Protein AF-L1M3N8-F1 (afdb_monomer_lite)

Organism: NCBI:txid1005395

Structure (mmCIF, N/CA/C/O backbone):
data_AF-L1M3N8-F1
#
_entry.id   AF-L1M3N8-F1
#
loop_
_atom_site.group_PDB
_atom_site.id
_atom_site.type_symbol
_atom_site.label_atom_id
_atom_site.label_alt_id
_atom_site.label_comp_id
_atom_site.label_asym_id
_atom_site.label_entity_id
_atom_site.label_seq_id
_atom_site.pdbx_PDB_ins_code
_atom_site.Cartn_x
_atom_site.Cartn_y
_atom_site.Cartn_z
_atom_site.occupancy
_atom_site.B_iso_or_equiv
_atom_site.auth_seq_id
_atom_site.auth_comp_id
_atom_site.auth_asym_id
_atom_site.auth_atom_id
_atom_site.pdbx_PDB_model_num
ATOM 1 N N . MET A 1 1 ? -3.160 20.076 7.055 1.00 71.62 1 MET A N 1
ATOM 2 C CA . MET A 1 1 ? -1.792 20.284 6.531 1.00 71.62 1 MET A CA 1
ATOM 3 C C . MET A 1 1 ? -1.460 19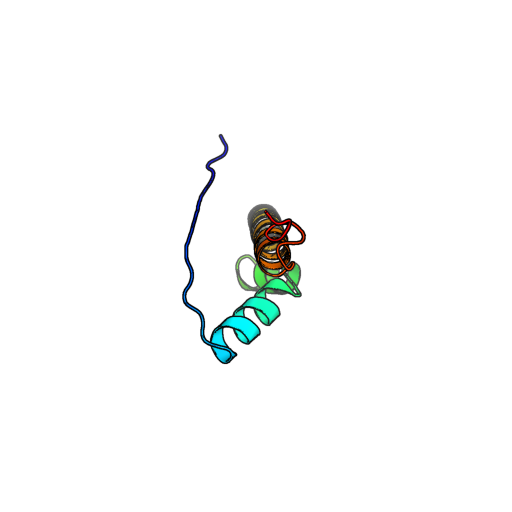.111 5.632 1.00 71.62 1 MET A C 1
ATOM 5 O O . MET A 1 1 ? -1.662 17.988 6.072 1.00 71.62 1 MET A O 1
ATOM 9 N N . THR A 1 2 ? -0.963 19.360 4.423 1.00 82.38 2 THR A N 1
ATOM 10 C CA . THR A 1 2 ? -0.575 18.310 3.467 1.00 82.38 2 THR A CA 1
ATOM 11 C C . THR A 1 2 ? 0.932 18.373 3.257 1.00 82.38 2 THR A C 1
ATOM 13 O O . THR A 1 2 ? 1.483 19.465 3.118 1.00 82.38 2 THR A O 1
ATOM 16 N N . LYS A 1 3 ? 1.603 17.220 3.263 1.00 87.88 3 LYS A N 1
ATOM 17 C CA . LYS A 1 3 ? 3.032 17.103 2.952 1.00 87.88 3 LYS A CA 1
ATOM 18 C C . LYS A 1 3 ? 3.170 16.349 1.639 1.00 87.88 3 LYS A C 1
ATOM 20 O O . LYS A 1 3 ? 2.591 15.280 1.501 1.00 87.88 3 LYS A O 1
ATOM 25 N N . ARG A 1 4 ? 3.936 16.898 0.698 1.00 88.19 4 ARG A N 1
ATOM 26 C CA . ARG A 1 4 ? 4.313 16.191 -0.528 1.00 88.19 4 ARG A CA 1
ATOM 27 C C . ARG A 1 4 ? 5.636 15.479 -0.291 1.00 88.19 4 ARG A C 1
ATOM 29 O O . ARG A 1 4 ? 6.592 16.112 0.155 1.00 88.19 4 ARG A O 1
ATOM 36 N N . LEU A 1 5 ? 5.674 14.187 -0.583 1.00 86.31 5 LEU A N 1
ATOM 37 C CA . LEU A 1 5 ? 6.881 13.372 -0.524 1.00 86.31 5 LEU A CA 1
ATOM 38 C C . LEU A 1 5 ? 7.319 13.024 -1.948 1.00 86.31 5 LEU A C 1
ATOM 40 O O . LEU A 1 5 ? 6.487 12.902 -2.841 1.00 86.31 5 LEU A O 1
ATOM 44 N N . SER A 1 6 ? 8.626 12.882 -2.145 1.00 84.94 6 SER A N 1
ATOM 45 C CA . SER A 1 6 ? 9.219 12.356 -3.373 1.00 84.94 6 SER A CA 1
ATOM 46 C C . SER A 1 6 ? 10.195 11.266 -2.965 1.00 84.94 6 SER A C 1
ATOM 48 O O . SER A 1 6 ? 11.072 11.514 -2.138 1.00 84.94 6 SER A O 1
ATOM 50 N N . PHE A 1 7 ? 10.030 10.070 -3.513 1.00 83.00 7 PHE A N 1
ATOM 51 C CA . PHE A 1 7 ? 10.873 8.916 -3.226 1.00 83.00 7 PHE A CA 1
ATOM 52 C C . PHE A 1 7 ? 11.358 8.292 -4.533 1.00 83.00 7 PHE A C 1
ATOM 54 O O . PHE A 1 7 ? 10.611 8.225 -5.507 1.00 83.00 7 PHE A O 1
ATOM 61 N N . SER A 1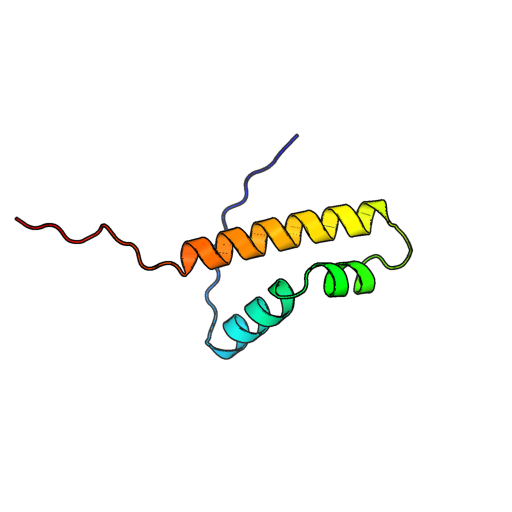 8 ? 12.609 7.838 -4.528 1.00 87.31 8 SER A N 1
ATOM 62 C CA . SER A 1 8 ? 13.184 7.002 -5.581 1.00 87.31 8 SER A CA 1
ATOM 63 C C . SER A 1 8 ? 13.241 5.572 -5.063 1.00 87.31 8 SER A C 1
ATOM 65 O O . SER A 1 8 ? 13.784 5.336 -3.984 1.00 87.31 8 SER A O 1
ATOM 67 N N . LEU A 1 9 ? 12.649 4.639 -5.807 1.00 89.06 9 LEU A N 1
ATOM 68 C CA . LEU A 1 9 ? 12.648 3.217 -5.481 1.00 89.06 9 LEU A CA 1
ATOM 69 C C . LEU A 1 9 ? 13.384 2.459 -6.583 1.00 89.06 9 LEU A C 1
ATOM 71 O O . LEU A 1 9 ? 12.927 2.443 -7.725 1.00 89.06 9 LEU A O 1
ATOM 75 N N . ASP A 1 10 ? 14.489 1.814 -6.225 1.00 92.94 10 ASP A N 1
ATOM 76 C CA . ASP A 1 10 ? 15.176 0.870 -7.101 1.00 92.94 10 ASP A CA 1
ATOM 77 C C . ASP A 1 10 ? 14.594 -0.522 -6.850 1.00 92.94 10 ASP A C 1
ATOM 79 O O . ASP A 1 10 ? 14.901 -1.168 -5.848 1.00 92.94 10 ASP A O 1
ATOM 83 N N . LEU A 1 11 ? 13.703 -0.963 -7.738 1.00 93.75 11 LEU A N 1
ATOM 84 C CA . LEU A 1 11 ? 12.998 -2.238 -7.620 1.00 93.75 11 LEU A CA 1
ATOM 85 C C . LEU A 1 11 ? 13.456 -3.182 -8.728 1.00 93.75 11 LEU A C 1
ATOM 87 O O . LEU A 1 11 ? 13.511 -2.801 -9.899 1.00 93.75 11 LEU A O 1
ATOM 91 N N . ASN A 1 12 ? 13.753 -4.431 -8.373 1.00 95.94 12 ASN A N 1
ATOM 92 C CA . ASN A 1 12 ? 13.832 -5.484 -9.382 1.00 95.94 12 ASN A CA 1
ATOM 93 C C . ASN A 1 12 ? 12.411 -5.898 -9.823 1.00 95.94 12 ASN A C 1
ATOM 95 O O . ASN A 1 12 ? 11.417 -5.448 -9.255 1.00 95.94 12 ASN A O 1
ATOM 99 N N . ALA A 1 13 ? 12.312 -6.772 -10.829 1.00 95.69 13 ALA A N 1
ATOM 100 C CA . ALA A 1 13 ? 11.021 -7.221 -11.357 1.00 95.69 13 ALA A CA 1
ATOM 101 C C . ALA A 1 13 ? 10.111 -7.848 -10.282 1.00 95.69 13 ALA A C 1
ATOM 103 O O . ALA A 1 13 ? 8.931 -7.526 -10.226 1.00 95.69 13 ALA A O 1
ATOM 104 N N . ASN A 1 14 ? 10.663 -8.669 -9.383 1.00 97.44 14 ASN A N 1
ATOM 105 C CA . ASN A 1 14 ? 9.881 -9.333 -8.337 1.00 97.44 14 ASN A CA 1
ATOM 106 C C . ASN A 1 14 ? 9.350 -8.332 -7.302 1.00 97.44 14 ASN A C 1
ATOM 108 O O . ASN A 1 14 ? 8.199 -8.423 -6.881 1.00 97.44 14 ASN A O 1
ATOM 112 N N . ASP A 1 15 ? 10.182 -7.372 -6.896 1.00 96.88 15 ASP A N 1
ATOM 113 C CA . ASP A 1 15 ? 9.791 -6.339 -5.934 1.00 96.88 15 ASP A CA 1
ATOM 114 C C . ASP A 1 15 ? 8.763 -5.381 -6.545 1.00 96.88 15 ASP A C 1
ATOM 116 O O . ASP A 1 15 ? 7.850 -4.909 -5.865 1.00 96.88 15 ASP A O 1
ATOM 120 N N . PHE A 1 16 ? 8.878 -5.124 -7.848 1.00 95.31 16 PHE A N 1
ATOM 121 C CA . PHE A 1 16 ? 7.907 -4.341 -8.592 1.00 95.31 16 PHE A CA 1
ATOM 122 C C . PHE A 1 16 ? 6.554 -5.053 -8.704 1.00 95.31 16 PHE A C 1
ATOM 124 O O . PHE A 1 16 ? 5.525 -4.445 -8.411 1.00 95.31 16 PHE A O 1
ATOM 131 N N . ASP A 1 17 ? 6.546 -6.346 -9.033 1.00 95.81 17 ASP A N 1
ATOM 132 C CA . ASP A 1 17 ? 5.329 -7.165 -9.054 1.00 95.81 17 ASP A CA 1
ATOM 133 C C . ASP A 1 17 ? 4.678 -7.226 -7.663 1.00 95.81 17 ASP A C 1
ATOM 135 O O . ASP A 1 17 ? 3.458 -7.103 -7.527 1.00 95.81 17 ASP A O 1
ATOM 139 N N . ALA A 1 18 ? 5.488 -7.348 -6.605 1.00 96.38 18 ALA A N 1
ATOM 140 C CA . ALA A 1 18 ? 5.007 -7.306 -5.228 1.00 96.38 18 ALA A CA 1
ATOM 141 C C . ALA A 1 18 ? 4.357 -5.954 -4.891 1.00 96.38 18 ALA A C 1
ATOM 143 O O . ALA A 1 18 ? 3.270 -5.920 -4.307 1.00 96.38 18 ALA A O 1
ATOM 144 N N . LEU A 1 19 ? 4.972 -4.839 -5.298 1.00 95.69 19 LEU A N 1
ATOM 145 C CA . LEU A 1 19 ? 4.395 -3.506 -5.131 1.00 95.69 19 LEU A CA 1
ATOM 146 C C . LEU A 1 19 ? 3.064 -3.374 -5.883 1.00 95.69 19 LEU A C 1
ATOM 148 O O . LEU A 1 19 ? 2.088 -2.878 -5.319 1.00 95.69 19 LEU A O 1
ATOM 152 N N . GLN A 1 20 ? 2.989 -3.856 -7.125 1.00 95.00 20 GLN A N 1
ATOM 153 C CA . GLN A 1 20 ? 1.742 -3.858 -7.890 1.00 95.00 20 GLN A CA 1
ATOM 154 C C . GLN A 1 20 ? 0.649 -4.681 -7.203 1.00 95.00 20 GLN A C 1
ATOM 156 O O . GLN A 1 20 ? -0.490 -4.225 -7.120 1.00 95.00 20 GLN A O 1
ATOM 161 N N . ALA A 1 21 ? 0.981 -5.854 -6.659 1.00 96.00 21 ALA A N 1
ATOM 162 C CA . ALA A 1 21 ? 0.026 -6.699 -5.948 1.00 96.00 21 ALA A CA 1
ATOM 163 C C . ALA A 1 21 ? -0.543 -6.012 -4.694 1.00 96.00 21 ALA A C 1
ATOM 165 O O . ALA A 1 21 ? -1.751 -6.070 -4.456 1.00 96.00 21 ALA A O 1
ATOM 166 N N . VAL A 1 22 ? 0.301 -5.317 -3.923 1.00 95.75 22 VAL A N 1
ATOM 167 C CA . VAL A 1 22 ? -0.132 -4.522 -2.760 1.00 95.75 22 VAL A CA 1
ATOM 168 C C . VAL A 1 22 ? -1.086 -3.402 -3.190 1.00 95.75 22 VAL A C 1
ATOM 170 O O . VAL A 1 22 ? -2.137 -3.207 -2.578 1.00 95.75 22 VAL A O 1
ATOM 173 N N . LEU A 1 23 ? -0.748 -2.684 -4.262 1.00 96.75 23 LEU A N 1
ATOM 174 C CA . LEU A 1 23 ? -1.510 -1.525 -4.734 1.00 96.75 23 LEU A CA 1
ATOM 175 C C . LEU A 1 23 ? -2.772 -1.897 -5.533 1.00 96.75 23 LEU A C 1
ATOM 177 O O . LEU A 1 23 ? -3.663 -1.063 -5.680 1.00 96.75 23 LEU A O 1
ATOM 181 N N . ALA A 1 24 ? -2.896 -3.141 -6.005 1.00 96.75 24 ALA A N 1
ATOM 182 C CA . ALA A 1 24 ? -4.057 -3.617 -6.758 1.00 96.75 24 ALA A CA 1
ATOM 183 C C . ALA A 1 24 ? -5.341 -3.695 -5.914 1.00 96.75 24 ALA A C 1
ATOM 185 O O . ALA A 1 24 ? -6.443 -3.598 -6.459 1.00 96.75 24 ALA A O 1
ATOM 186 N N . ASN A 1 25 ? -5.228 -3.868 -4.590 1.00 96.12 25 ASN A N 1
ATOM 187 C CA . ASN A 1 25 ? -6.390 -3.877 -3.702 1.00 96.12 25 ASN A CA 1
ATOM 188 C C . ASN A 1 25 ? -6.138 -3.141 -2.370 1.00 96.12 25 ASN A C 1
ATOM 190 O O . ASN A 1 25 ? -6.008 -3.773 -1.316 1.00 96.12 25 ASN A O 1
ATOM 194 N N . PRO A 1 26 ? -6.155 -1.795 -2.389 1.00 96.81 26 PRO A N 1
ATOM 195 C CA . PRO A 1 26 ? -5.907 -0.959 -1.214 1.00 96.81 26 PRO A CA 1
ATOM 196 C C . PRO A 1 26 ? -6.810 -1.264 -0.016 1.00 96.81 26 PRO A C 1
ATOM 198 O O . PRO A 1 26 ? -6.379 -1.185 1.131 1.00 96.81 26 PRO A O 1
ATOM 201 N N . ARG A 1 27 ? -8.068 -1.653 -0.268 1.00 96.38 27 ARG A N 1
ATOM 202 C CA . ARG A 1 27 ? -9.048 -1.948 0.790 1.00 96.38 27 ARG A CA 1
ATOM 203 C C . ARG A 1 27 ? -8.691 -3.202 1.575 1.00 96.38 27 ARG A C 1
ATOM 205 O O . ARG A 1 27 ? -8.877 -3.224 2.786 1.00 96.38 27 ARG A O 1
ATOM 212 N N . VAL A 1 28 ? -8.174 -4.229 0.902 1.00 96.94 28 VAL A N 1
ATOM 213 C CA . VAL A 1 28 ? -7.735 -5.465 1.567 1.00 96.94 28 VAL A CA 1
ATOM 214 C C . VAL A 1 28 ? -6.525 -5.187 2.453 1.00 96.94 28 VAL A C 1
ATOM 216 O O . VAL A 1 28 ? -6.500 -5.626 3.600 1.00 96.94 28 VAL A O 1
ATOM 219 N N . VAL A 1 29 ? -5.567 -4.397 1.963 1.00 97.31 29 VAL A N 1
ATOM 220 C CA . VAL A 1 29 ? -4.397 -3.988 2.752 1.00 97.31 29 VAL A CA 1
ATOM 221 C C . VAL A 1 29 ? -4.825 -3.154 3.963 1.00 97.31 29 VAL A C 1
ATOM 223 O O . VAL A 1 29 ? -4.437 -3.461 5.087 1.00 97.31 29 VAL A O 1
ATOM 226 N N . ALA A 1 30 ? -5.690 -2.156 3.773 1.00 97.56 30 ALA A N 1
ATOM 227 C CA . ALA A 1 30 ? -6.197 -1.331 4.867 1.00 97.56 30 ALA A CA 1
ATOM 228 C C . ALA A 1 30 ? -6.981 -2.143 5.911 1.00 97.56 30 ALA A C 1
ATOM 230 O O . ALA A 1 30 ? -6.839 -1.905 7.109 1.00 97.56 30 ALA A O 1
ATOM 231 N N . ALA A 1 31 ? -7.784 -3.122 5.480 1.00 96.62 31 ALA A N 1
ATOM 232 C CA . ALA A 1 31 ? -8.517 -4.008 6.384 1.00 96.62 31 ALA A CA 1
ATOM 233 C C . ALA A 1 31 ? -7.585 -4.907 7.208 1.00 96.62 31 ALA A C 1
ATOM 235 O O . ALA A 1 31 ? -7.907 -5.226 8.349 1.00 96.62 31 ALA A O 1
ATOM 236 N N . A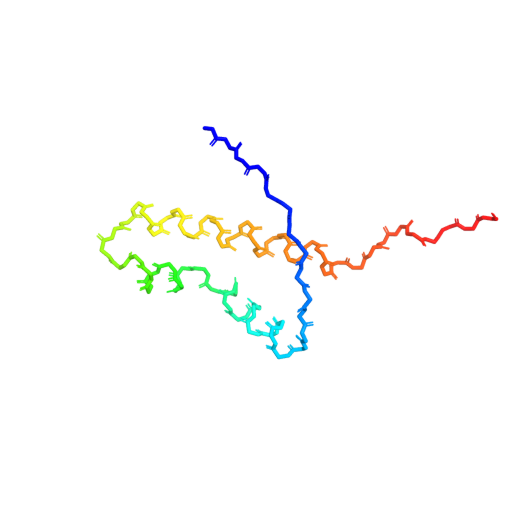LA A 1 32 ? -6.428 -5.288 6.659 1.00 96.69 32 ALA A N 1
ATOM 237 C CA . ALA A 1 32 ? -5.417 -6.048 7.387 1.00 96.69 32 ALA A CA 1
ATOM 238 C C . ALA A 1 32 ? -4.644 -5.186 8.401 1.00 96.69 32 ALA A C 1
ATOM 240 O O . ALA A 1 32 ? -4.302 -5.673 9.476 1.00 96.69 32 ALA A O 1
ATOM 241 N N . VAL A 1 33 ? -4.374 -3.917 8.073 1.00 96.56 33 VAL A N 1
ATOM 242 C CA . VAL A 1 33 ? -3.576 -3.011 8.919 1.00 96.56 33 VAL A CA 1
ATOM 243 C C . VAL A 1 33 ? -4.410 -2.365 10.030 1.00 96.56 33 VAL A C 1
ATOM 245 O O . VAL A 1 33 ? -3.951 -2.295 11.167 1.00 96.56 33 VAL A O 1
ATOM 248 N N . ALA A 1 34 ? -5.637 -1.931 9.730 1.00 95.81 34 ALA A N 1
ATOM 249 C CA . ALA A 1 34 ? -6.528 -1.250 10.672 1.00 95.81 34 ALA A CA 1
ATOM 250 C C . ALA A 1 34 ? -7.927 -1.905 10.706 1.00 95.81 34 ALA A C 1
ATOM 252 O O . ALA A 1 34 ? -8.916 -1.291 10.298 1.00 95.81 34 ALA A O 1
ATOM 253 N N . PRO A 1 35 ? -8.050 -3.161 11.181 1.00 92.81 35 PRO A N 1
ATOM 254 C CA . PRO A 1 35 ? -9.313 -3.908 11.146 1.00 92.81 35 PRO A CA 1
ATOM 255 C C . PRO A 1 35 ? -10.406 -3.339 12.065 1.00 92.81 35 PRO A C 1
ATOM 257 O O . PRO A 1 35 ? -11.586 -3.602 11.847 1.00 92.81 35 PRO A O 1
ATOM 260 N N . GLY A 1 36 ? -10.028 -2.592 13.107 1.00 95.56 36 GLY A N 1
ATOM 261 C CA . GLY A 1 36 ? -10.945 -2.064 14.124 1.00 95.56 36 GLY A CA 1
ATOM 262 C C . GLY A 1 36 ? -11.129 -0.546 14.106 1.00 95.56 36 GLY A C 1
ATOM 263 O O . GLY A 1 36 ? -11.931 -0.036 14.885 1.00 95.56 36 GLY A O 1
ATOM 264 N N . ASP A 1 37 ? -10.409 0.174 13.243 1.00 97.06 37 ASP A N 1
ATOM 265 C CA . ASP A 1 37 ? -10.501 1.631 13.139 1.00 97.06 37 ASP A CA 1
ATOM 266 C C . ASP A 1 37 ? -10.939 2.022 11.717 1.00 97.06 37 ASP A C 1
ATOM 268 O O . ASP A 1 37 ? -10.119 2.037 10.795 1.00 97.06 37 ASP A O 1
ATOM 272 N N . PRO A 1 38 ? -12.228 2.353 11.507 1.00 96.19 38 PRO A N 1
ATOM 273 C CA . PRO A 1 38 ? -12.735 2.712 10.186 1.00 96.19 38 PRO A CA 1
ATOM 274 C C . PRO A 1 38 ? -12.129 4.018 9.652 1.00 96.19 38 PRO A C 1
ATOM 276 O O . PRO A 1 38 ? -12.068 4.212 8.438 1.00 96.19 38 PRO A O 1
ATOM 279 N N . TRP A 1 39 ? -11.665 4.914 10.527 1.00 97.44 39 TRP A N 1
ATOM 280 C CA . TRP A 1 39 ? -11.057 6.176 10.119 1.00 97.44 39 TRP A CA 1
ATOM 281 C C . TRP A 1 39 ? -9.605 5.986 9.702 1.00 97.44 39 TRP A C 1
ATOM 283 O O . TRP A 1 39 ? -9.159 6.595 8.732 1.00 97.44 39 TRP A O 1
ATOM 293 N N . GLU A 1 40 ? -8.849 5.168 10.429 1.00 97.31 40 GLU A N 1
ATOM 294 C CA . GLU A 1 40 ? -7.500 4.777 10.023 1.00 97.31 40 GLU A CA 1
ATOM 295 C C . GLU A 1 40 ? -7.532 3.924 8.750 1.00 97.31 40 GLU A C 1
ATOM 297 O O . GLU A 1 40 ? -6.764 4.188 7.827 1.00 97.31 40 GLU A O 1
ATOM 302 N N . ASN A 1 41 ? -8.491 3.002 8.634 1.00 97.88 41 ASN A N 1
ATOM 303 C CA . ASN A 1 41 ? -8.724 2.232 7.416 1.00 97.88 41 ASN A CA 1
ATOM 304 C C . ASN A 1 41 ? -8.918 3.144 6.195 1.00 97.88 41 ASN A C 1
ATOM 306 O O . ASN A 1 41 ? -8.197 3.003 5.209 1.00 97.88 41 ASN A O 1
ATOM 310 N N . ALA A 1 42 ? -9.828 4.121 6.286 1.00 97.69 42 ALA A N 1
ATOM 311 C CA . ALA A 1 42 ? -10.072 5.075 5.206 1.00 97.69 42 ALA A CA 1
ATOM 312 C C . ALA A 1 42 ? -8.801 5.853 4.826 1.00 97.69 42 ALA A C 1
ATOM 314 O O . ALA A 1 42 ? -8.468 5.948 3.648 1.00 97.69 42 ALA A O 1
ATOM 315 N N . ARG A 1 43 ? -8.033 6.326 5.818 1.00 97.50 43 ARG A N 1
ATOM 316 C CA . ARG A 1 43 ? -6.763 7.033 5.573 1.00 97.50 43 ARG A CA 1
ATOM 317 C C . ARG A 1 43 ? -5.734 6.158 4.859 1.00 97.50 43 ARG A C 1
ATOM 319 O O . ARG A 1 43 ? -5.038 6.648 3.976 1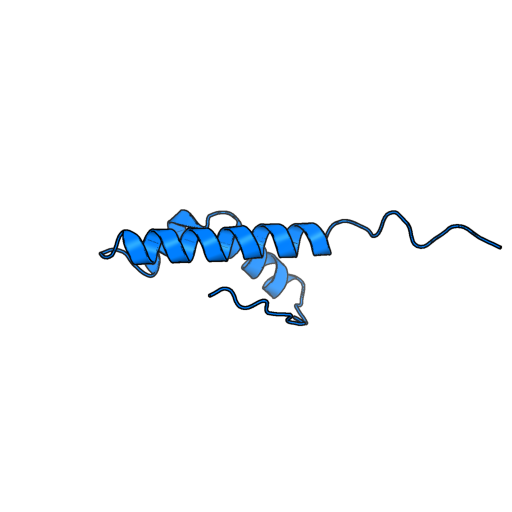.00 97.50 43 ARG A O 1
ATOM 326 N N . ILE A 1 44 ? -5.626 4.883 5.229 1.00 98.00 44 ILE A N 1
ATOM 327 C CA . ILE A 1 44 ? -4.708 3.941 4.575 1.00 98.00 44 ILE A CA 1
ATOM 328 C C . ILE A 1 44 ? -5.146 3.689 3.132 1.00 98.00 44 ILE A C 1
ATOM 330 O O . ILE A 1 44 ? -4.300 3.685 2.240 1.00 98.00 44 ILE A O 1
ATOM 334 N N . VAL A 1 45 ? -6.450 3.519 2.885 1.00 98.06 45 VAL A N 1
ATOM 335 C CA . VAL A 1 45 ? -6.978 3.385 1.519 1.00 98.06 45 VAL A CA 1
ATOM 336 C C . VAL A 1 45 ? -6.589 4.594 0.675 1.00 98.06 45 VAL A C 1
ATOM 338 O O . VAL A 1 45 ? -6.055 4.400 -0.413 1.00 98.06 45 VAL A O 1
ATOM 341 N N . ASP A 1 46 ? -6.796 5.811 1.179 1.00 97.06 46 ASP A N 1
ATOM 342 C CA . ASP A 1 46 ? -6.482 7.040 0.444 1.00 97.06 46 ASP A CA 1
ATOM 343 C C . ASP A 1 46 ? -4.989 7.126 0.081 1.00 97.06 46 ASP A C 1
ATOM 345 O O . ASP A 1 46 ? -4.646 7.387 -1.072 1.00 97.06 46 ASP A O 1
ATOM 349 N N . VAL A 1 47 ? -4.094 6.821 1.030 1.00 96.19 47 VAL A N 1
ATOM 350 C CA . VAL A 1 47 ? -2.639 6.803 0.787 1.00 96.19 47 VAL A CA 1
ATOM 351 C C . VAL A 1 47 ? -2.263 5.774 -0.278 1.00 96.19 47 VAL A C 1
ATOM 353 O O . VAL A 1 47 ? -1.493 6.070 -1.190 1.00 96.19 47 VAL A O 1
ATOM 356 N N . LEU A 1 48 ? -2.802 4.559 -0.186 1.00 97.50 48 LEU A N 1
ATOM 357 C CA . LEU A 1 48 ? -2.499 3.488 -1.134 1.00 97.50 48 LEU A CA 1
ATOM 358 C C . LEU A 1 48 ? -3.057 3.780 -2.536 1.00 97.50 48 LEU A C 1
ATOM 360 O O . LEU A 1 48 ? -2.423 3.415 -3.524 1.00 97.50 48 LEU A O 1
ATOM 364 N N . VAL A 1 49 ? -4.201 4.463 -2.639 1.00 97.44 49 VAL A N 1
ATOM 365 C CA . VAL A 1 49 ? -4.739 4.948 -3.919 1.00 97.44 49 VAL A CA 1
ATOM 366 C C . VAL A 1 49 ? -3.812 6.003 -4.527 1.00 97.44 49 VAL A C 1
ATOM 368 O O . VAL A 1 49 ? -3.435 5.867 -5.689 1.00 97.44 49 VAL A O 1
ATOM 371 N N . GLU A 1 50 ? -3.363 6.993 -3.750 1.00 95.50 50 GLU A N 1
ATOM 372 C CA . GLU A 1 50 ? -2.419 8.018 -4.230 1.00 95.50 50 GLU A CA 1
ATOM 373 C C . GLU A 1 50 ? -1.083 7.398 -4.689 1.00 95.50 50 GLU A C 1
ATOM 375 O O . GLU A 1 50 ? -0.516 7.785 -5.718 1.00 95.50 50 GLU A O 1
ATOM 380 N N . MET A 1 51 ? -0.591 6.383 -3.970 1.00 95.00 51 MET A N 1
ATOM 381 C CA . MET A 1 51 ? 0.592 5.618 -4.373 1.00 95.00 51 MET A CA 1
ATOM 382 C C . MET A 1 51 ? 0.361 4.844 -5.675 1.00 95.00 51 MET A C 1
ATOM 384 O O . MET A 1 51 ? 1.222 4.879 -6.554 1.00 95.00 51 MET A O 1
ATOM 388 N N . ALA A 1 52 ? -0.787 4.177 -5.827 1.00 94.94 52 ALA A N 1
ATOM 389 C CA . ALA A 1 52 ? -1.139 3.449 -7.046 1.00 94.94 52 ALA A CA 1
ATOM 390 C C . ALA A 1 52 ? -1.186 4.377 -8.267 1.00 94.94 52 ALA A C 1
ATOM 392 O O . ALA A 1 52 ? -0.624 4.051 -9.314 1.00 94.94 52 ALA A O 1
ATOM 393 N N . GLU A 1 53 ? -1.788 5.558 -8.123 1.00 93.44 53 GLU A N 1
ATOM 394 C CA . GLU A 1 53 ? -1.830 6.575 -9.175 1.00 93.44 53 GLU A CA 1
ATOM 395 C C . GLU A 1 53 ? -0.432 7.089 -9.533 1.00 93.44 53 GLU A C 1
ATOM 397 O O . GLU A 1 53 ? -0.094 7.197 -10.714 1.00 93.44 53 GLU A O 1
ATOM 402 N N . SER A 1 54 ? 0.407 7.349 -8.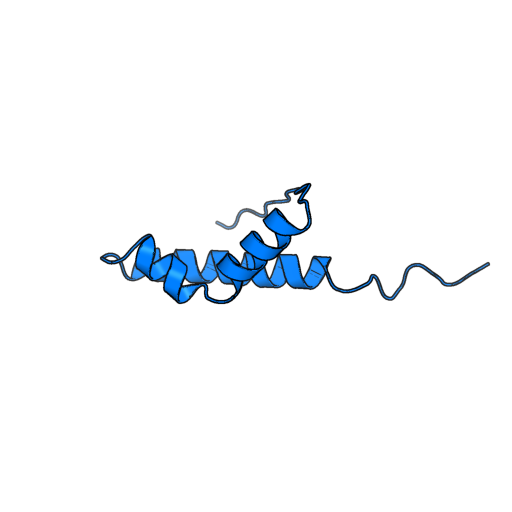527 1.00 91.56 54 SER A N 1
ATOM 403 C CA . SER A 1 54 ? 1.782 7.819 -8.724 1.00 91.56 54 SER A CA 1
ATOM 404 C C . SER A 1 54 ? 2.654 6.777 -9.432 1.00 91.56 54 SER A C 1
ATOM 406 O O . SER A 1 54 ? 3.387 7.114 -10.363 1.00 91.56 54 SER A O 1
ATOM 408 N N . VAL A 1 55 ? 2.541 5.501 -9.047 1.00 91.69 55 VAL A N 1
ATOM 409 C CA . VAL A 1 55 ? 3.236 4.386 -9.712 1.00 91.69 55 VAL A CA 1
ATOM 410 C C . VAL A 1 55 ? 2.742 4.234 -11.150 1.00 91.69 55 VAL A C 1
ATOM 412 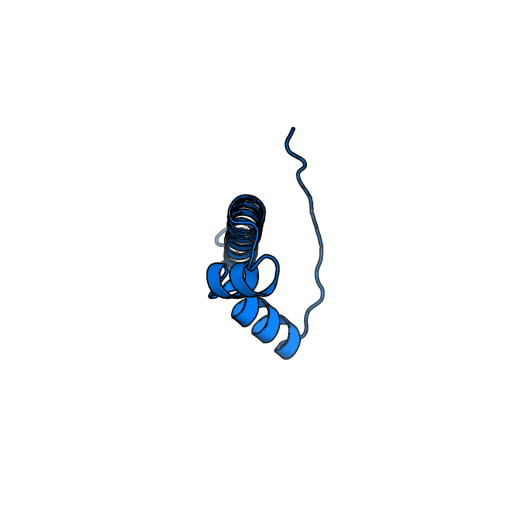O O . VAL A 1 55 ? 3.554 4.169 -12.070 1.00 91.69 55 VAL A O 1
ATOM 415 N N . ALA A 1 56 ? 1.427 4.263 -11.382 1.00 91.56 56 ALA A N 1
ATOM 416 C CA . ALA A 1 56 ? 0.864 4.187 -12.729 1.00 91.56 56 ALA A CA 1
ATOM 417 C C . ALA A 1 56 ? 1.308 5.363 -13.619 1.00 91.56 56 ALA A C 1
ATOM 419 O O . ALA A 1 56 ? 1.554 5.180 -14.813 1.00 91.56 56 ALA A O 1
ATOM 420 N N . ALA A 1 57 ? 1.439 6.566 -13.055 1.00 90.06 57 ALA A N 1
ATOM 421 C CA . ALA A 1 57 ? 1.958 7.733 -13.761 1.00 90.06 57 ALA A CA 1
ATOM 422 C C . ALA A 1 57 ? 3.441 7.576 -14.129 1.00 90.06 57 ALA A C 1
ATOM 424 O O . ALA A 1 57 ? 3.813 7.910 -15.250 1.00 90.06 57 ALA A O 1
ATOM 425 N N . ALA A 1 58 ? 4.264 7.022 -13.233 1.00 86.25 58 ALA A N 1
ATOM 426 C CA . ALA A 1 58 ? 5.674 6.737 -13.503 1.00 86.25 58 ALA A CA 1
ATOM 427 C C . ALA A 1 58 ? 5.873 5.625 -14.552 1.00 86.25 58 ALA A C 1
ATOM 429 O O . ALA A 1 58 ? 6.864 5.630 -15.276 1.00 86.25 58 ALA A O 1
ATOM 430 N N . MET A 1 59 ? 4.926 4.686 -14.652 1.00 83.19 59 MET A N 1
ATOM 431 C CA . MET A 1 59 ? 4.939 3.609 -15.649 1.00 83.19 59 MET A CA 1
ATOM 432 C C . MET A 1 59 ? 4.489 4.047 -17.043 1.00 83.19 59 MET A C 1
ATOM 434 O O . MET A 1 59 ? 4.804 3.369 -18.025 1.00 83.19 59 MET A O 1
ATOM 438 N N . LYS A 1 60 ? 3.707 5.129 -17.156 1.00 75.94 60 LYS A N 1
ATOM 439 C CA . LYS A 1 60 ? 3.316 5.631 -18.474 1.00 75.94 60 LYS A CA 1
ATOM 440 C C . LYS A 1 60 ? 4.590 6.037 -19.217 1.00 75.94 60 LYS A C 1
ATOM 442 O O . LYS A 1 60 ? 5.364 6.828 -18.678 1.00 75.94 60 LYS A O 1
ATOM 447 N N . PRO A 1 61 ? 4.820 5.534 -20.444 1.00 56.81 61 PRO A N 1
ATOM 448 C CA . PRO A 1 61 ? 5.955 5.984 -21.230 1.00 56.81 61 PRO A CA 1
ATOM 449 C C . PRO A 1 61 ? 5.881 7.505 -21.356 1.00 56.81 61 PRO A C 1
ATOM 451 O O . PRO A 1 61 ? 4.798 8.059 -21.567 1.00 56.81 61 PRO A O 1
ATOM 454 N N . ALA A 1 62 ? 7.025 8.173 -21.211 1.00 57.31 62 ALA A N 1
ATOM 455 C CA . ALA A 1 62 ? 7.149 9.602 -21.449 1.00 57.31 62 ALA A CA 1
ATOM 456 C C . ALA A 1 62 ? 6.860 9.887 -22.932 1.00 57.31 62 ALA A C 1
ATOM 458 O O . ALA A 1 62 ? 7.764 9.973 -23.761 1.00 57.31 62 ALA A O 1
ATOM 459 N N . VAL A 1 63 ? 5.582 9.996 -23.293 1.00 53.38 63 VAL A N 1
ATOM 460 C CA . VAL A 1 63 ? 5.154 10.493 -24.598 1.00 53.38 63 VAL A CA 1
ATOM 461 C C . VAL A 1 63 ? 5.528 11.974 -24.622 1.00 53.38 63 VAL A C 1
ATOM 463 O O . VAL A 1 63 ? 4.787 12.811 -24.116 1.00 53.38 63 VAL A O 1
ATOM 466 N N . GLY A 1 64 ? 6.721 12.287 -25.134 1.00 52.41 64 GLY A N 1
ATOM 467 C CA . GLY A 1 64 ? 7.153 13.673 -25.329 1.00 52.41 64 GLY A CA 1
ATOM 468 C C . GLY A 1 64 ? 8.653 13.963 -25.327 1.00 52.41 64 GLY A C 1
ATOM 469 O O . GLY A 1 64 ? 9.015 15.092 -25.627 1.00 52.41 64 GLY A O 1
ATOM 470 N N . ALA A 1 65 ? 9.539 13.006 -25.041 1.00 50.38 65 ALA A N 1
ATOM 471 C CA . ALA A 1 65 ? 10.987 13.257 -25.079 1.00 50.38 65 ALA A CA 1
ATOM 472 C C . ALA A 1 65 ? 11.649 12.768 -26.379 1.00 50.38 65 ALA A C 1
ATOM 474 O O . ALA A 1 65 ? 12.713 12.163 -26.342 1.00 50.38 65 ALA A O 1
ATOM 475 N N . GLN A 1 66 ? 11.013 13.005 -27.530 1.00 51.56 66 GLN A N 1
ATOM 476 C CA . GLN A 1 66 ? 11.702 12.947 -28.821 1.00 51.56 66 GLN A CA 1
ATOM 477 C C . GLN A 1 66 ? 10.929 13.752 -29.873 1.00 51.56 66 GLN A C 1
ATOM 479 O O . GLN A 1 66 ? 10.028 13.238 -30.528 1.00 51.56 66 GLN A O 1
ATOM 484 N N . LEU A 1 67 ? 11.289 15.025 -30.031 1.00 48.47 67 LEU A N 1
ATOM 485 C CA . LEU A 1 67 ? 11.157 15.747 -31.294 1.00 48.47 67 LEU A CA 1
ATOM 486 C C . LEU A 1 67 ? 12.475 16.490 -31.527 1.00 48.47 67 LEU A C 1
ATOM 488 O O . LEU A 1 67 ? 12.930 17.251 -30.676 1.00 48.47 67 LEU A O 1
ATOM 492 N N . SER A 1 68 ? 13.088 16.140 -32.648 1.00 51.59 68 SER A N 1
ATOM 493 C CA . SER A 1 68 ? 14.384 16.550 -33.180 1.00 51.59 68 SER A CA 1
ATOM 494 C C . SER A 1 68 ? 14.455 18.043 -33.522 1.00 51.59 68 SER A C 1
ATOM 496 O O . SER A 1 68 ? 13.453 18.606 -33.958 1.00 51.59 68 SER A O 1
ATOM 498 N N . ASP A 1 69 ? 15.625 18.663 -33.357 1.00 49.94 69 ASP A N 1
ATOM 499 C CA . ASP A 1 69 ? 16.618 18.872 -34.432 1.00 49.94 69 ASP A CA 1
ATOM 500 C C . ASP A 1 69 ? 18.026 19.053 -33.833 1.00 49.94 69 ASP A C 1
ATOM 502 O O . ASP A 1 69 ? 18.133 19.667 -32.744 1.00 49.94 69 ASP A O 1
#

Radius of gyration: 15.64 Å; chains: 1; bounding box: 29×30×49 Å

Foldseek 3Di:
DDDDDDDDDDDDPVRVVVLCVCLVCQLVVLCVVCVPDVVSSVVSSVVSPVVSVVVVVVPPPPPPPDDDD

pLDDT: mean 88.09, std 14.79, range [48.47, 98.06]

Sequence (69 aa):
MTKRLSFSLDLNANDFDALQAVLANPRVVAAAVAPGDPWENARIVDVLVEMAESVAAAMKPAVGAQLSD

Secondary structure (DSSP, 8-state):
------------HHHHHHHHHHHH-HHHHHHHH-TT-HHHHHHHHHHHHHHHHHHHHHHS--TTS----